Protein AF-A0A662PMS8-F1 (afdb_monomer_lite)

pLDDT: mean 85.3, std 13.19, range [37.44, 95.88]

Sequence (73 aa):
IKEETRSSSWFIRGQRRNLTAEVKLSYEKKKMEKLEVLGEIFINKLEIKVIGEDSLVDRFKWNLEVSLLRCLG

Structure (mmCIF, N/CA/C/O backbone):
data_AF-A0A662PMS8-F1
#
_entry.id   AF-A0A662PMS8-F1
#
loop_
_atom_site.group_PDB
_atom_site.id
_atom_site.type_symbol
_atom_site.label_atom_id
_atom_site.label_alt_id
_atom_site.label_comp_id
_atom_site.label_asym_id
_atom_site.label_entity_id
_atom_site.label_seq_id
_atom_site.pdbx_PDB_ins_code
_atom_site.Cartn_x
_atom_site.Cartn_y
_atom_site.Cartn_z
_atom_site.occupancy
_atom_site.B_iso_or_equiv
_atom_site.auth_seq_id
_atom_site.auth_comp_id
_atom_site.auth_asym_id
_atom_site.auth_atom_id
_atom_site.pdbx_PDB_model_num
ATOM 1 N N . ILE A 1 1 ? -3.491 8.240 31.502 1.00 37.44 1 ILE A N 1
ATOM 2 C CA . ILE A 1 1 ? -3.153 6.831 31.184 1.00 37.44 1 ILE A CA 1
ATOM 3 C C . ILE A 1 1 ? -2.299 6.886 29.924 1.00 37.44 1 ILE A C 1
ATOM 5 O O . ILE A 1 1 ? -2.731 7.524 28.976 1.00 37.44 1 ILE A O 1
ATOM 9 N N . LYS A 1 2 ? -1.052 6.395 29.953 1.00 41.09 2 LYS A N 1
ATOM 10 C CA . LYS A 1 2 ? -0.174 6.411 28.770 1.00 41.09 2 LYS A CA 1
ATOM 11 C C . LYS A 1 2 ? -0.645 5.302 27.828 1.00 41.09 2 LYS A C 1
ATOM 13 O O . LYS A 1 2 ? -0.595 4.140 28.215 1.00 41.09 2 LYS A O 1
ATOM 18 N N . GLU A 1 3 ? -1.149 5.669 26.654 1.00 48.66 3 GLU A N 1
ATOM 19 C CA . GLU A 1 3 ? -1.486 4.715 25.595 1.00 48.66 3 GLU A CA 1
ATOM 20 C C . GLU A 1 3 ? -0.196 4.040 25.114 1.00 48.66 3 GLU A C 1
ATOM 22 O O . GLU A 1 3 ? 0.729 4.697 24.639 1.00 48.66 3 GLU A O 1
ATOM 27 N N . GLU A 1 4 ? -0.100 2.725 25.301 1.00 49.22 4 GLU A N 1
ATOM 28 C CA . GLU A 1 4 ? 1.046 1.932 24.866 1.00 49.22 4 GLU A CA 1
ATOM 29 C C . GLU A 1 4 ? 0.821 1.519 23.402 1.00 49.22 4 GLU A C 1
ATOM 31 O O . GLU A 1 4 ? 0.289 0.451 23.103 1.00 49.22 4 GLU A O 1
ATOM 36 N N . THR A 1 5 ? 1.164 2.404 22.461 1.00 54.44 5 THR A N 1
ATOM 37 C CA . THR A 1 5 ? 0.978 2.159 21.024 1.00 54.44 5 THR A CA 1
ATOM 38 C C . THR A 1 5 ? 1.963 1.100 20.529 1.00 54.44 5 THR A C 1
ATOM 40 O O . THR A 1 5 ? 3.140 1.378 20.290 1.00 54.44 5 THR A O 1
ATOM 43 N N . ARG A 1 6 ? 1.493 -0.136 20.333 1.00 60.78 6 ARG A N 1
ATOM 44 C CA . ARG A 1 6 ? 2.273 -1.181 19.654 1.00 60.78 6 ARG A CA 1
ATOM 45 C C . ARG A 1 6 ? 2.053 -1.066 18.152 1.00 60.78 6 ARG A C 1
ATOM 47 O O . ARG A 1 6 ? 0.993 -1.435 17.648 1.00 60.78 6 ARG A O 1
ATOM 54 N N . SER A 1 7 ? 3.057 -0.536 17.458 1.00 69.06 7 SER A N 1
ATOM 55 C CA . SER A 1 7 ? 3.087 -0.484 15.998 1.00 69.06 7 SER A CA 1
ATOM 56 C C . SER A 1 7 ? 3.968 -1.599 15.446 1.00 69.06 7 SER A C 1
ATOM 58 O O . SER A 1 7 ? 4.995 -1.966 16.021 1.00 69.06 7 SER A O 1
ATOM 60 N N . SER A 1 8 ? 3.559 -2.183 14.330 1.00 79.06 8 SER A N 1
ATOM 61 C CA . SER A 1 8 ? 4.416 -3.073 13.550 1.00 79.06 8 SER A CA 1
ATOM 62 C C . SER A 1 8 ? 4.125 -2.867 12.075 1.00 79.06 8 SER A C 1
ATOM 64 O O . SER A 1 8 ? 3.03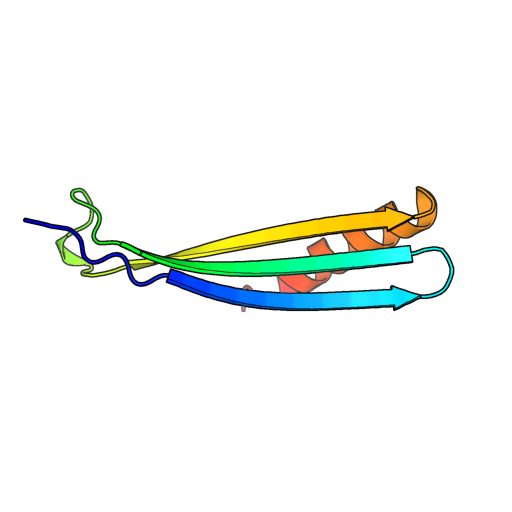3 -2.443 11.689 1.00 79.06 8 SER A O 1
ATOM 66 N N . SER A 1 9 ? 5.123 -3.121 11.236 1.00 85.94 9 SER A N 1
ATOM 67 C CA . SER A 1 9 ? 4.997 -2.900 9.803 1.00 85.94 9 SER A CA 1
ATOM 68 C C 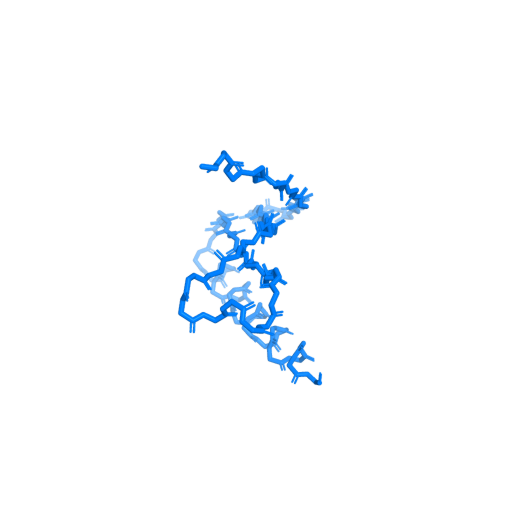. SER A 1 9 ? 5.655 -3.999 8.999 1.00 85.94 9 SER A C 1
ATOM 70 O O . SER A 1 9 ? 6.748 -4.453 9.329 1.00 85.94 9 SER A O 1
ATOM 72 N N . TRP A 1 10 ? 4.999 -4.349 7.906 1.00 90.69 10 TRP A N 1
ATOM 73 C CA . TRP A 1 10 ? 5.514 -5.185 6.841 1.00 90.69 10 TRP A CA 1
ATOM 74 C C . TRP A 1 10 ? 5.966 -4.280 5.703 1.00 90.69 10 TRP A C 1
ATOM 76 O O . TRP A 1 10 ? 5.282 -3.314 5.361 1.00 90.69 10 TRP A O 1
ATOM 86 N N . PHE A 1 11 ? 7.119 -4.591 5.123 1.00 93.06 11 PHE A N 1
ATOM 87 C CA . PHE A 1 11 ? 7.675 -3.859 3.995 1.00 93.06 11 PHE A CA 1
ATOM 88 C C . PHE A 1 11 ? 8.113 -4.839 2.915 1.00 93.06 11 PHE A C 1
ATOM 90 O O . PHE A 1 11 ? 8.837 -5.795 3.191 1.00 93.06 11 PHE A O 1
ATOM 97 N N . ILE A 1 12 ? 7.672 -4.590 1.686 1.00 92.56 12 ILE A N 1
ATOM 98 C CA . ILE A 1 12 ? 8.028 -5.379 0.512 1.00 92.56 12 ILE A CA 1
ATOM 99 C C . ILE A 1 12 ? 8.485 -4.414 -0.575 1.00 92.56 12 ILE A C 1
ATOM 101 O O . ILE A 1 12 ? 7.826 -3.412 -0.854 1.00 92.56 12 ILE A O 1
ATOM 105 N N . ARG A 1 13 ? 9.605 -4.741 -1.217 1.00 94.00 13 ARG A N 1
ATOM 106 C CA . ARG A 1 13 ? 10.119 -4.013 -2.375 1.00 94.00 13 ARG A CA 1
ATOM 107 C C . ARG A 1 13 ? 10.243 -4.958 -3.559 1.00 94.00 13 ARG A C 1
ATOM 109 O O . ARG A 1 13 ? 10.844 -6.022 -3.446 1.00 94.00 13 ARG A O 1
ATOM 116 N N . GLY A 1 14 ? 9.694 -4.544 -4.693 1.00 92.31 14 GLY A N 1
ATOM 117 C CA . GLY A 1 14 ? 9.815 -5.234 -5.971 1.00 92.31 14 GLY A CA 1
ATOM 118 C C . GLY A 1 14 ? 10.410 -4.312 -7.026 1.00 92.31 14 GLY A C 1
ATOM 119 O O . GLY A 1 14 ? 10.095 -3.123 -7.075 1.00 92.31 14 GLY A O 1
ATOM 120 N N . GLN A 1 15 ? 11.261 -4.858 -7.890 1.00 92.81 15 GLN A N 1
ATOM 121 C CA . GLN A 1 15 ? 11.844 -4.119 -9.005 1.00 92.81 15 GLN A CA 1
ATOM 122 C C . GLN A 1 15 ? 11.844 -4.979 -10.266 1.00 92.81 15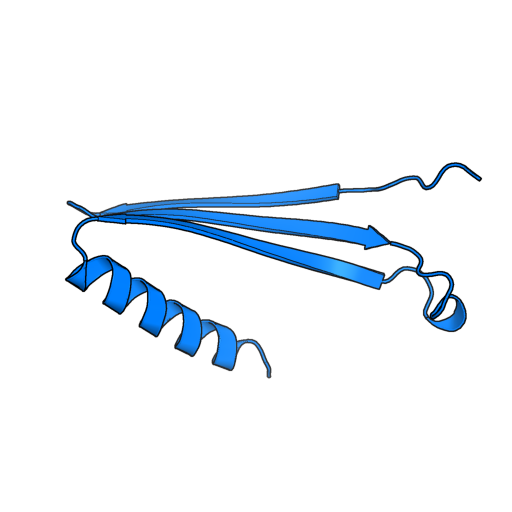 GLN A C 1
ATOM 124 O O . GLN A 1 15 ? 12.236 -6.145 -10.240 1.00 92.81 15 GLN A O 1
ATOM 129 N N . ARG A 1 16 ? 11.421 -4.393 -11.388 1.00 88.44 16 ARG A N 1
ATOM 130 C CA . ARG A 1 16 ? 11.485 -5.017 -12.710 1.00 88.44 16 ARG A CA 1
ATOM 131 C C . ARG A 1 16 ? 11.710 -3.961 -13.784 1.00 88.44 16 ARG A C 1
ATOM 133 O O . ARG A 1 16 ? 10.833 -3.139 -14.025 1.00 88.44 16 ARG A O 1
ATOM 140 N N . ARG A 1 17 ? 12.840 -4.053 -14.498 1.00 86.31 17 ARG A N 1
ATOM 141 C CA . ARG A 1 17 ? 13.229 -3.105 -15.562 1.00 86.31 17 ARG A CA 1
ATOM 142 C C . ARG A 1 17 ? 13.070 -1.653 -15.075 1.00 86.31 17 ARG A C 1
ATOM 144 O O . ARG A 1 17 ? 13.755 -1.266 -14.136 1.00 86.31 17 ARG A O 1
ATOM 151 N N . ASN A 1 18 ? 12.116 -0.922 -15.654 1.00 88.94 18 ASN A N 1
ATOM 152 C CA . ASN A 1 18 ? 11.827 0.491 -15.412 1.00 88.94 18 ASN A CA 1
ATOM 153 C C . ASN A 1 18 ? 10.707 0.709 -14.382 1.00 88.94 18 ASN A C 1
ATOM 155 O O . ASN A 1 18 ? 10.113 1.778 -14.355 1.00 88.94 18 ASN A O 1
ATOM 159 N N . LEU A 1 19 ? 10.373 -0.300 -13.573 1.00 91.19 19 LEU A N 1
ATOM 160 C CA . LEU A 1 19 ? 9.351 -0.205 -12.536 1.00 91.19 19 LEU A CA 1
ATOM 161 C C . LEU A 1 19 ? 9.930 -0.634 -11.188 1.00 91.19 19 LEU A C 1
ATOM 163 O O . LEU A 1 19 ? 10.431 -1.750 -11.037 1.00 91.19 19 LEU A O 1
ATOM 167 N N . THR A 1 20 ? 9.823 0.245 -10.201 1.00 95.88 20 THR A N 1
ATOM 168 C CA . THR A 1 20 ? 10.100 -0.044 -8.792 1.00 95.88 20 THR A CA 1
ATOM 169 C C . THR A 1 20 ? 8.831 0.197 -7.996 1.00 95.88 20 THR A C 1
ATOM 171 O O . THR A 1 20 ? 8.204 1.241 -8.151 1.00 95.88 20 THR A O 1
ATOM 174 N N . ALA A 1 21 ? 8.463 -0.752 -7.143 1.00 94.00 21 ALA A N 1
ATOM 175 C CA . ALA A 1 21 ? 7.345 -0.624 -6.224 1.00 94.00 21 ALA A CA 1
ATOM 176 C C . ALA A 1 21 ? 7.814 -0.929 -4.800 1.00 94.00 21 ALA A C 1
ATOM 178 O O . ALA A 1 21 ? 8.450 -1.952 -4.540 1.00 94.00 21 ALA A O 1
ATOM 179 N N . GLU A 1 22 ? 7.479 -0.039 -3.882 1.00 95.88 22 GLU A N 1
ATOM 180 C CA . GLU A 1 22 ? 7.678 -0.189 -2.448 1.00 95.88 22 GLU A CA 1
ATOM 181 C C . GLU A 1 22 ? 6.304 -0.179 -1.793 1.00 95.88 22 GLU A C 1
ATOM 183 O O . GLU A 1 22 ? 5.513 0.739 -2.007 1.00 95.88 22 GLU A O 1
ATOM 188 N N . VAL A 1 23 ? 6.010 -1.219 -1.024 1.00 92.56 23 VAL A N 1
ATOM 189 C CA . VAL A 1 23 ? 4.731 -1.410 -0.344 1.00 92.56 23 VAL A CA 1
ATOM 190 C C . VAL A 1 23 ? 5.009 -1.539 1.141 1.00 92.56 23 VAL A C 1
ATOM 192 O O . VAL A 1 23 ? 5.810 -2.377 1.563 1.00 92.56 23 VAL A O 1
ATOM 195 N N . LYS A 1 24 ? 4.328 -0.727 1.941 1.00 94.12 24 LYS A N 1
ATOM 196 C CA . LYS A 1 24 ? 4.389 -0.764 3.395 1.00 94.12 24 LYS A CA 1
ATOM 197 C C . LYS A 1 24 ? 2.986 -0.954 3.947 1.00 94.12 24 LYS A C 1
ATOM 199 O O . LYS A 1 24 ? 2.107 -0.133 3.711 1.00 94.12 24 LYS A O 1
ATOM 204 N N . LEU A 1 25 ? 2.791 -2.018 4.712 1.00 91.81 25 LEU A N 1
ATOM 205 C CA . LEU A 1 25 ? 1.583 -2.239 5.494 1.00 91.81 25 LEU A CA 1
ATOM 206 C C . LEU A 1 25 ? 1.947 -2.065 6.962 1.00 91.81 25 LEU A C 1
ATOM 208 O O . LEU A 1 25 ? 2.669 -2.882 7.526 1.00 91.81 25 LEU A O 1
ATOM 212 N N . SER A 1 26 ? 1.480 -0.993 7.580 1.00 92.62 26 SER A N 1
ATOM 213 C CA . SER A 1 26 ? 1.595 -0.789 9.023 1.00 92.62 26 SER A CA 1
ATOM 214 C C . SER A 1 26 ? 0.264 -1.056 9.697 1.00 92.62 26 SER A C 1
ATOM 216 O O . SER A 1 26 ? -0.781 -0.742 9.130 1.00 92.62 26 SER A O 1
ATOM 218 N N . TYR A 1 27 ? 0.310 -1.567 10.920 1.00 88.88 27 TYR A N 1
ATOM 219 C CA . TYR A 1 27 ? -0.847 -1.577 11.796 1.00 88.88 27 TYR A CA 1
ATOM 220 C C . TYR A 1 27 ? -0.507 -0.944 13.139 1.00 88.88 27 TYR A C 1
ATOM 222 O O . TYR A 1 27 ? 0.625 -1.031 13.628 1.00 88.88 27 TYR A O 1
ATOM 230 N N . GLU A 1 28 ? -1.517 -0.333 13.739 1.00 89.25 28 GLU A N 1
ATOM 231 C CA . GLU A 1 28 ? -1.505 0.079 15.133 1.00 89.25 28 GLU A CA 1
ATOM 232 C C . GLU A 1 28 ? -2.726 -0.495 15.842 1.00 89.25 28 GLU A C 1
ATOM 234 O O . GLU A 1 28 ? -3.805 -0.632 15.262 1.00 89.25 28 GLU A O 1
ATOM 239 N N . LYS A 1 29 ? -2.545 -0.853 17.110 1.00 86.38 29 LYS A N 1
ATOM 240 C CA . LYS A 1 29 ? -3.665 -1.136 18.000 1.00 86.38 29 LYS A CA 1
ATOM 241 C C . LYS A 1 29 ? -4.047 0.149 18.702 1.00 86.38 29 LYS A C 1
ATOM 243 O O . LYS A 1 29 ? -3.201 0.762 19.354 1.00 86.38 29 LYS A O 1
ATOM 248 N N . LYS A 1 30 ? -5.309 0.542 18.576 1.00 84.88 30 LYS A N 1
ATOM 249 C CA . LYS A 1 30 ? -5.821 1.743 19.225 1.00 84.88 30 LYS A CA 1
ATOM 250 C C . LYS A 1 30 ? -7.138 1.448 19.916 1.00 84.88 30 LYS A C 1
ATOM 252 O O . LYS A 1 30 ? -8.025 0.822 19.340 1.00 84.88 30 LYS A O 1
ATOM 257 N N . LYS A 1 31 ? -7.281 1.936 21.146 1.00 83.75 31 LYS A N 1
ATOM 258 C CA . LYS A 1 31 ? -8.578 2.013 21.812 1.00 83.75 31 LYS A CA 1
ATOM 259 C C . LYS A 1 31 ? -9.223 3.335 21.406 1.00 83.75 31 LYS A C 1
ATOM 261 O O . LYS A 1 31 ? -8.615 4.389 21.548 1.00 83.75 31 LYS A O 1
ATOM 266 N N . MET A 1 32 ? -10.424 3.288 20.843 1.00 80.75 32 MET A N 1
ATOM 267 C CA . MET A 1 32 ? -11.138 4.505 20.451 1.00 80.75 32 MET A CA 1
ATOM 268 C C . MET A 1 32 ? -12.175 4.853 21.508 1.00 80.75 32 MET A C 1
ATOM 270 O O . MET A 1 32 ? -13.054 4.041 21.775 1.00 80.75 32 MET A O 1
ATOM 274 N N . GLU A 1 33 ? -12.125 6.071 22.048 1.00 82.44 33 GLU A N 1
ATOM 275 C CA . GLU A 1 33 ? -13.052 6.537 23.097 1.00 82.44 33 GLU A CA 1
ATOM 276 C C . GLU A 1 33 ? -14.534 6.382 22.710 1.00 82.44 33 GLU A C 1
ATOM 278 O O . GLU A 1 33 ? -15.380 6.080 23.542 1.00 82.44 33 GLU A O 1
ATOM 283 N N . LYS A 1 34 ? -14.875 6.538 21.425 1.00 83.06 34 LYS A N 1
ATOM 284 C CA . LYS A 1 34 ? -16.260 6.372 20.944 1.00 83.06 34 LYS A CA 1
ATOM 285 C C . LYS A 1 34 ? -16.676 4.914 20.721 1.00 83.06 34 LYS A C 1
ATOM 287 O O . LYS A 1 34 ? -17.845 4.657 20.462 1.00 83.06 34 LYS A O 1
ATOM 292 N N . LEU A 1 35 ? -15.733 3.974 20.778 1.00 80.12 35 LEU A N 1
ATOM 293 C CA . LEU A 1 35 ? -15.929 2.548 20.499 1.00 80.12 35 LEU A CA 1
ATOM 294 C C . LEU A 1 35 ? -15.296 1.672 21.591 1.00 80.12 35 LEU A C 1
ATOM 296 O O . LEU A 1 35 ? -14.899 0.543 21.315 1.00 80.12 35 LEU A O 1
ATOM 300 N N . GLU A 1 36 ? -15.191 2.165 22.830 1.00 77.81 36 GL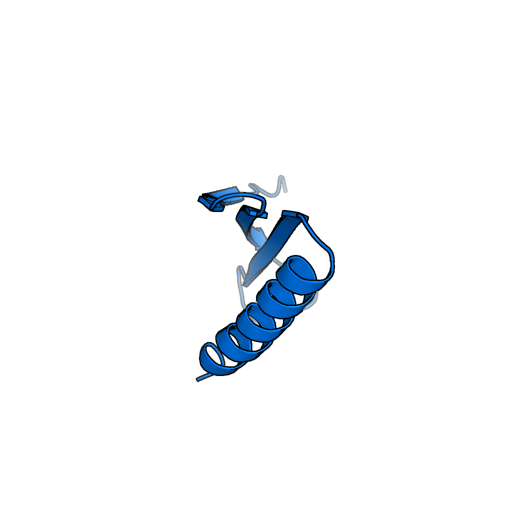U A N 1
ATOM 301 C CA . GLU A 1 36 ? -14.482 1.445 23.899 1.00 77.81 36 GLU A CA 1
ATOM 302 C C . GLU A 1 36 ? -15.037 0.043 24.160 1.00 77.81 36 GLU A C 1
ATOM 304 O O . GLU A 1 36 ? -14.273 -0.859 24.500 1.00 77.81 36 GLU A O 1
ATOM 309 N N . VAL A 1 37 ? -16.346 -0.147 23.960 1.00 86.12 37 VAL A N 1
ATOM 310 C CA . VAL A 1 37 ? -17.037 -1.441 24.092 1.00 86.12 37 VAL A CA 1
ATOM 311 C C . VAL A 1 37 ? -16.519 -2.510 23.126 1.00 86.12 37 VAL A C 1
ATOM 313 O O . VAL A 1 37 ? -16.681 -3.694 23.399 1.00 86.12 37 VAL A O 1
ATOM 316 N N . LEU A 1 38 ? -15.877 -2.115 22.022 1.00 83.12 38 LEU A N 1
ATOM 317 C CA . LEU A 1 38 ? -15.268 -3.035 21.057 1.00 83.12 38 LEU A CA 1
ATOM 318 C C . LEU A 1 38 ? -13.836 -3.443 21.447 1.0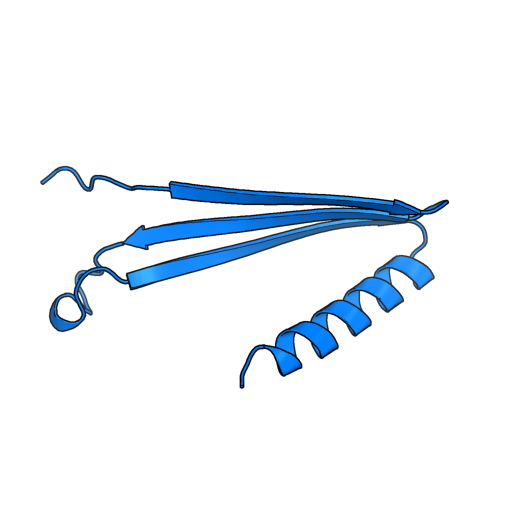0 83.12 38 LEU A C 1
ATOM 320 O O . LEU A 1 38 ? -13.257 -4.313 20.801 1.00 83.12 38 LEU A O 1
ATOM 324 N N . GLY A 1 39 ? -13.262 -2.838 22.493 1.00 84.50 39 GLY A N 1
ATOM 325 C CA . GLY A 1 39 ? -11.880 -3.071 22.907 1.00 84.50 39 GLY A CA 1
ATOM 326 C C . GLY A 1 39 ? -10.853 -2.378 22.004 1.00 84.50 39 GLY A C 1
ATOM 327 O O . GLY A 1 39 ? -11.090 -1.292 21.472 1.00 84.50 39 GLY A O 1
ATOM 328 N N . GLU A 1 40 ? -9.669 -2.981 21.875 1.00 85.44 40 GLU A N 1
ATOM 329 C CA . GLU A 1 40 ? -8.636 -2.504 20.951 1.00 85.44 40 GLU A CA 1
ATOM 330 C C . GLU A 1 40 ? -9.016 -2.852 19.511 1.00 85.44 40 GLU A C 1
ATOM 332 O O . GLU A 1 40 ? -9.243 -4.019 19.187 1.00 85.44 40 GLU A O 1
ATOM 337 N N . ILE A 1 41 ? -9.016 -1.855 18.628 1.00 83.81 41 ILE A N 1
ATOM 338 C CA . ILE A 1 41 ? -9.183 -2.074 17.192 1.00 83.81 41 ILE A CA 1
ATOM 339 C C . ILE A 1 41 ? -7.829 -2.025 16.486 1.00 83.81 41 ILE A C 1
ATOM 341 O O . ILE A 1 41 ? -6.932 -1.266 16.866 1.00 83.81 41 ILE A O 1
ATOM 345 N N . PHE A 1 42 ? -7.687 -2.830 15.435 1.00 83.94 42 PHE A N 1
ATOM 346 C CA . PHE A 1 42 ? -6.535 -2.777 14.543 1.00 83.94 42 PHE A CA 1
ATOM 347 C C . PHE A 1 42 ? -6.791 -1.737 13.458 1.00 83.94 42 PHE A C 1
ATOM 349 O O . PHE A 1 42 ? -7.709 -1.883 12.651 1.00 83.94 42 PHE A O 1
ATOM 356 N N . ILE A 1 43 ? -5.968 -0.696 13.423 1.00 82.12 43 ILE A N 1
ATOM 357 C CA . ILE A 1 43 ? -5.979 0.300 12.357 1.00 82.12 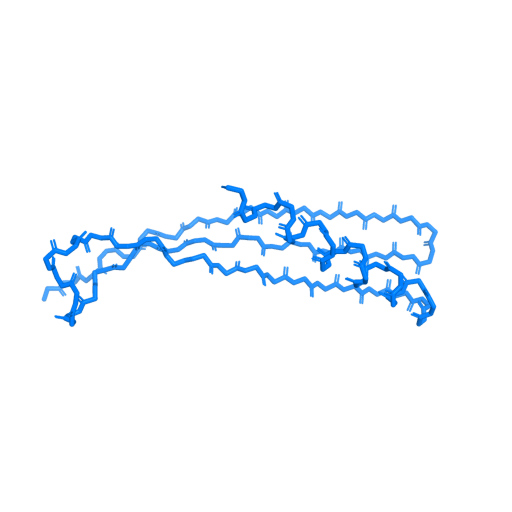43 ILE A CA 1
ATOM 358 C C . ILE A 1 43 ? -4.849 -0.060 11.400 1.00 82.12 43 ILE A C 1
ATOM 360 O O . ILE A 1 43 ? -3.673 0.047 11.745 1.00 82.12 43 ILE A O 1
ATOM 364 N N . ASN A 1 44 ? -5.214 -0.506 10.199 1.00 86.69 44 ASN A N 1
ATOM 365 C CA . ASN A 1 44 ? -4.270 -0.857 9.144 1.00 86.69 44 ASN A CA 1
ATOM 366 C C . ASN A 1 44 ? -4.080 0.330 8.194 1.00 86.69 44 ASN A C 1
ATOM 368 O O . ASN A 1 44 ? -5.048 0.974 7.789 1.00 86.69 44 ASN A O 1
ATOM 372 N N . LYS A 1 45 ? -2.837 0.586 7.789 1.00 90.38 45 LYS A N 1
ATOM 373 C CA . LYS A 1 45 ? -2.479 1.585 6.780 1.00 90.38 45 LYS A CA 1
ATOM 374 C C . LYS A 1 45 ? -1.574 0.952 5.732 1.00 90.38 45 LYS A C 1
ATOM 376 O O . LYS A 1 45 ? -0.499 0.453 6.061 1.00 90.38 45 LYS A O 1
ATOM 381 N N . LEU A 1 46 ? -2.019 1.003 4.481 1.00 90.88 46 LEU A N 1
ATOM 382 C CA . LEU A 1 46 ? -1.269 0.556 3.314 1.00 90.88 46 LEU A CA 1
ATOM 383 C C . LEU A 1 46 ? -0.725 1.782 2.571 1.00 90.88 46 LEU A C 1
ATOM 385 O O . LEU A 1 46 ? -1.493 2.606 2.079 1.00 90.88 46 LEU A O 1
ATOM 389 N N . GLU A 1 47 ? 0.595 1.904 2.501 1.00 93.88 47 GLU A N 1
ATOM 390 C CA . GLU A 1 47 ? 1.307 2.932 1.742 1.00 93.88 47 GLU A CA 1
ATOM 391 C C . GLU A 1 47 ? 2.058 2.277 0.589 1.00 93.88 47 GLU A C 1
ATOM 393 O O . GLU A 1 47 ? 2.713 1.248 0.764 1.00 93.88 47 GLU A O 1
ATOM 398 N N . ILE A 1 48 ? 1.964 2.869 -0.598 1.00 94.06 48 ILE A N 1
ATOM 399 C CA . ILE A 1 48 ? 2.586 2.325 -1.800 1.00 94.06 48 ILE A CA 1
ATOM 400 C C . ILE A 1 48 ? 3.259 3.453 -2.563 1.00 94.06 48 ILE A C 1
ATOM 402 O O . ILE A 1 48 ? 2.640 4.475 -2.857 1.00 94.06 48 ILE A O 1
ATOM 406 N N . LYS A 1 49 ? 4.524 3.243 -2.914 1.00 95.62 49 LYS A N 1
ATOM 407 C CA . LYS A 1 49 ? 5.308 4.131 -3.763 1.00 95.62 49 LYS A CA 1
ATOM 408 C C . LYS A 1 49 ? 5.721 3.368 -5.011 1.00 95.62 49 LYS A C 1
ATOM 410 O O . LYS A 1 49 ? 6.421 2.364 -4.919 1.00 95.62 49 LYS A O 1
ATOM 415 N N . VAL A 1 50 ? 5.296 3.852 -6.172 1.00 95.00 50 VAL A N 1
ATOM 416 C CA . VAL A 1 50 ? 5.631 3.257 -7.468 1.00 95.00 50 VAL A CA 1
ATOM 417 C C . VAL A 1 50 ? 6.364 4.293 -8.301 1.00 95.00 50 VAL A C 1
ATOM 419 O O . VAL A 1 50 ? 5.923 5.435 -8.397 1.00 95.00 50 VAL A O 1
ATOM 422 N N . ILE A 1 51 ? 7.495 3.901 -8.876 1.00 95.88 51 ILE A N 1
ATOM 423 C CA . ILE A 1 51 ? 8.304 4.736 -9.761 1.00 95.88 51 ILE A CA 1
ATOM 424 C C . ILE A 1 51 ? 8.521 3.960 -11.054 1.00 95.88 51 ILE A C 1
ATOM 426 O O . ILE A 1 51 ? 9.046 2.845 -11.024 1.00 95.88 51 ILE A O 1
ATOM 430 N N . GLY A 1 52 ? 8.140 4.555 -12.177 1.00 94.44 52 GLY A N 1
ATOM 431 C CA . GLY A 1 52 ? 8.362 4.005 -13.505 1.00 94.44 52 GLY A CA 1
ATOM 432 C C . GLY A 1 52 ? 7.639 4.801 -14.579 1.00 94.44 52 GLY A C 1
ATOM 433 O O . GLY A 1 52 ? 7.109 5.871 -14.300 1.00 94.44 52 GLY A O 1
ATOM 434 N N . GLU A 1 53 ? 7.621 4.267 -15.798 1.00 95.75 53 GLU A N 1
ATOM 435 C CA . GLU A 1 53 ? 6.839 4.829 -16.906 1.00 95.75 53 GLU A CA 1
ATOM 436 C C . GLU A 1 53 ? 5.345 4.876 -16.558 1.00 95.75 53 GLU A C 1
ATOM 438 O O . GLU A 1 53 ? 4.812 3.896 -16.029 1.00 95.75 53 GLU A O 1
ATOM 443 N N . ASP A 1 54 ? 4.659 5.963 -16.922 1.00 94.62 54 ASP A N 1
ATOM 444 C CA . ASP A 1 54 ? 3.243 6.201 -16.591 1.00 94.62 54 ASP A CA 1
ATOM 445 C C . ASP A 1 54 ? 2.353 5.000 -16.937 1.00 94.62 54 ASP A C 1
ATOM 447 O O . ASP A 1 54 ? 1.609 4.500 -16.097 1.00 94.62 54 ASP A O 1
ATOM 451 N N . SER A 1 55 ? 2.528 4.428 -18.134 1.00 94.75 55 SER A N 1
ATOM 452 C CA . SER A 1 55 ? 1.750 3.260 -18.574 1.00 94.75 55 SER A CA 1
ATOM 453 C C . SER A 1 55 ? 1.941 2.014 -17.693 1.00 94.75 55 SER A C 1
ATOM 455 O O . SER A 1 55 ? 1.035 1.184 -17.576 1.00 94.75 55 SER A O 1
ATOM 457 N N . LEU A 1 56 ? 3.110 1.854 -17.066 1.00 93.12 56 LEU A N 1
ATOM 458 C CA . LEU A 1 56 ? 3.392 0.761 -16.136 1.00 93.12 56 LEU A CA 1
ATOM 459 C C . LEU A 1 56 ? 2.846 1.066 -14.741 1.00 93.12 56 LEU A C 1
ATOM 461 O O . LEU A 1 56 ? 2.347 0.150 -14.082 1.00 93.12 56 LEU A O 1
ATOM 465 N N . VAL A 1 57 ? 2.913 2.327 -14.308 1.00 94.06 57 VAL A N 1
ATOM 466 C CA . VAL A 1 57 ? 2.328 2.790 -13.042 1.00 94.06 57 VAL A CA 1
ATOM 467 C C . VAL A 1 57 ? 0.809 2.614 -13.064 1.00 94.06 57 VAL A C 1
ATOM 469 O O . VAL A 1 57 ? 0.256 2.034 -12.129 1.00 94.06 57 VAL A O 1
ATOM 472 N N . ASP A 1 58 ? 0.143 2.992 -14.155 1.00 95.19 58 ASP A N 1
ATOM 473 C CA . ASP A 1 58 ? -1.305 2.829 -14.319 1.00 95.19 58 ASP A CA 1
ATOM 474 C C . ASP A 1 58 ? -1.720 1.354 -14.298 1.00 95.19 58 ASP A C 1
ATOM 476 O O . ASP A 1 58 ? -2.664 0.966 -13.604 1.00 95.19 58 ASP A O 1
ATOM 480 N N . ARG A 1 59 ? -0.965 0.488 -14.990 1.00 93.81 59 ARG A N 1
ATOM 481 C CA . ARG A 1 59 ? -1.185 -0.968 -14.942 1.00 93.81 59 ARG A CA 1
ATOM 482 C C . ARG A 1 59 ? -0.976 -1.534 -13.544 1.00 93.81 59 ARG A C 1
ATOM 484 O O . ARG A 1 59 ? -1.712 -2.433 -13.138 1.00 93.81 59 ARG A O 1
ATOM 491 N N . PHE A 1 60 ? 0.033 -1.060 -12.815 1.00 92.69 60 PHE A N 1
ATOM 492 C CA . PHE A 1 60 ? 0.251 -1.468 -11.431 1.00 92.69 60 PHE A CA 1
ATOM 493 C C . PHE A 1 60 ? -0.943 -1.061 -10.561 1.00 92.69 60 PHE A C 1
ATOM 495 O O . PHE A 1 60 ? -1.470 -1.899 -9.831 1.00 92.69 60 PHE A O 1
ATOM 502 N N . LYS A 1 61 ? -1.402 0.191 -10.680 1.00 93.19 61 LYS A N 1
ATOM 503 C CA . LYS A 1 61 ? -2.537 0.729 -9.923 1.00 93.19 61 LYS A CA 1
ATOM 504 C C . LYS A 1 61 ? -3.814 -0.074 -10.171 1.00 93.19 61 LYS A C 1
ATOM 506 O O . LYS A 1 61 ? -4.432 -0.522 -9.211 1.00 93.19 61 LYS A O 1
ATOM 511 N N . TRP A 1 62 ? -4.149 -0.342 -11.432 1.00 95.12 62 TRP A N 1
ATOM 512 C CA . TRP A 1 62 ? -5.313 -1.160 -11.780 1.00 95.12 62 TRP A CA 1
ATOM 513 C C . TRP A 1 62 ? -5.243 -2.563 -11.165 1.00 95.12 62 TRP A C 1
ATOM 515 O O . TRP A 1 62 ? -6.193 -3.035 -10.541 1.00 95.12 62 TRP A O 1
ATOM 525 N N . ASN A 1 63 ? -4.095 -3.236 -11.294 1.00 93.06 63 ASN A N 1
ATOM 526 C CA . ASN A 1 63 ? -3.913 -4.573 -10.728 1.00 93.06 63 ASN A CA 1
ATOM 527 C C . ASN A 1 63 ? -4.022 -4.577 -9.200 1.00 93.06 63 ASN A C 1
ATOM 529 O O . ASN A 1 63 ? -4.575 -5.521 -8.631 1.00 93.06 63 ASN A O 1
ATOM 533 N N . LEU A 1 64 ? -3.505 -3.542 -8.537 1.00 90.94 64 LEU A N 1
ATOM 534 C CA . LEU A 1 64 ? -3.639 -3.372 -7.097 1.00 90.94 64 LEU A CA 1
ATOM 535 C C . LEU A 1 64 ? -5.110 -3.214 -6.698 1.00 90.94 64 LEU A C 1
ATOM 537 O O . LEU A 1 64 ? -5.560 -3.934 -5.812 1.00 90.94 64 LEU A O 1
ATOM 541 N N . GLU A 1 65 ? -5.856 -2.319 -7.349 1.00 91.31 65 GLU A N 1
ATOM 542 C CA . GLU A 1 65 ? -7.279 -2.079 -7.063 1.00 91.31 65 GLU A CA 1
ATOM 543 C C . GLU A 1 65 ? -8.096 -3.369 -7.205 1.00 91.31 65 GLU A C 1
ATOM 545 O O . GLU A 1 65 ? -8.812 -3.762 -6.283 1.00 91.31 65 GLU A O 1
ATOM 550 N N . VAL A 1 66 ? -7.902 -4.100 -8.306 1.00 93.31 66 VAL A N 1
ATOM 551 C CA . VAL A 1 66 ? -8.547 -5.403 -8.528 1.00 93.31 66 VAL A CA 1
ATOM 552 C C . VAL A 1 66 ? -8.139 -6.429 -7.466 1.00 93.31 66 VAL A C 1
ATOM 554 O O . VAL A 1 66 ? -8.976 -7.207 -7.008 1.00 93.31 66 VAL A O 1
ATOM 557 N N . SER A 1 67 ? -6.868 -6.454 -7.060 1.00 90.38 67 SER A N 1
ATOM 558 C CA . SER A 1 67 ? -6.384 -7.393 -6.039 1.00 90.38 67 SER A CA 1
ATOM 559 C C . SER A 1 67 ? -6.963 -7.084 -4.659 1.00 90.38 67 SER A C 1
ATOM 561 O O . SER A 1 67 ? -7.351 -8.008 -3.953 1.00 90.38 67 SER A O 1
ATOM 563 N N . LEU A 1 68 ? -7.082 -5.805 -4.291 1.00 88.31 68 LEU A N 1
ATOM 564 C CA . LEU A 1 68 ? -7.681 -5.384 -3.023 1.00 88.31 68 LEU A CA 1
ATOM 565 C C . LEU A 1 68 ? -9.166 -5.745 -2.949 1.00 88.31 68 LEU A C 1
ATOM 567 O O . LEU A 1 68 ? -9.616 -6.198 -1.901 1.00 88.31 68 LEU A O 1
ATOM 571 N N . LEU A 1 69 ? -9.907 -5.634 -4.058 1.00 89.56 69 LEU A N 1
ATOM 572 C CA . LEU A 1 69 ? -11.306 -6.073 -4.116 1.00 89.56 69 LEU A CA 1
ATOM 573 C C . LEU A 1 69 ? -11.466 -7.570 -3.811 1.00 89.56 69 LEU A C 1
ATOM 575 O O . LEU A 1 69 ? -12.454 -7.967 -3.204 1.00 89.56 69 LEU A O 1
ATOM 579 N N . ARG A 1 70 ? -10.486 -8.403 -4.185 1.00 86.69 70 ARG A N 1
ATOM 580 C CA . ARG A 1 70 ? -10.494 -9.845 -3.876 1.00 86.69 70 ARG A CA 1
ATOM 581 C C . ARG A 1 70 ? -10.223 -10.149 -2.404 1.00 86.69 70 ARG A C 1
ATOM 583 O O . ARG A 1 70 ? -10.562 -11.234 -1.949 1.00 86.69 70 ARG A O 1
ATOM 590 N N . CYS A 1 71 ? -9.621 -9.218 -1.671 1.00 80.88 71 CYS A N 1
ATOM 591 C CA . CYS A 1 71 ? -9.336 -9.369 -0.246 1.00 80.88 71 CYS A CA 1
ATOM 592 C C . CYS A 1 71 ? -10.526 -8.992 0.653 1.00 80.88 71 CYS A C 1
ATOM 594 O O . CYS A 1 71 ? -10.405 -9.101 1.868 1.00 80.88 71 CYS A O 1
ATOM 596 N N . LEU A 1 72 ? -11.647 -8.538 0.080 1.00 69.94 72 LEU A N 1
ATOM 597 C CA . LEU A 1 72 ? -12.871 -8.174 0.807 1.00 69.94 72 LEU A CA 1
ATOM 598 C C . LEU A 1 72 ? -13.830 -9.363 1.032 1.00 69.94 72 LEU A C 1
ATOM 600 O O . LEU A 1 72 ? -14.995 -9.134 1.347 1.00 69.94 72 LEU A O 1
ATOM 604 N N . GLY A 1 73 ? -13.360 -10.597 0.806 1.00 54.38 73 GLY A N 1
ATOM 605 C CA . GLY A 1 73 ? -14.131 -11.833 0.989 1.00 54.38 73 GLY A CA 1
ATOM 606 C C . GLY A 1 73 ? -14.507 -12.110 2.437 1.00 54.38 73 GLY A C 1
ATOM 607 O O . GLY A 1 73 ? -13.644 -11.894 3.317 1.00 54.38 73 GLY A O 1
#

Foldseek 3Di:
DDPPKDKDKDWDWDDDDFKIKIKIKMWIWDQDPVPNVVPTDIDIDIDMDMGGDPVVVVVVVVVVVVVVVVVVD

Radius of gyration: 16.63 Å; chains: 1; bounding box: 30×19×50 Å

Secondary structure (DSSP, 8-state):
------EEEEEEEEEETTEEEEEEEEEEEEE-GGGGGG-EEEEEEEEEEEEE-HHHHHHHHHHHHHHHHHTT-